Protein AF-A0A535BAG3-F1 (afdb_monomer)

Mean predicted aligned error: 13.74 Å

Structure (mmCIF, N/CA/C/O backbone):
data_AF-A0A535BAG3-F1
#
_entry.id   AF-A0A535BAG3-F1
#
loop_
_atom_site.group_PDB
_atom_site.id
_atom_site.type_symbol
_atom_site.label_atom_id
_atom_site.label_alt_id
_atom_site.label_comp_id
_atom_site.label_asym_id
_atom_site.label_entity_id
_atom_site.label_seq_id
_atom_site.pdbx_PDB_ins_code
_atom_site.Cartn_x
_atom_site.Cartn_y
_atom_site.Cartn_z
_atom_site.occupancy
_atom_site.B_iso_or_equiv
_atom_site.auth_seq_id
_atom_site.auth_comp_id
_atom_site.auth_asym_id
_atom_site.auth_atom_id
_atom_site.pdbx_PDB_model_num
ATOM 1 N N . MET A 1 1 ? 31.168 2.165 0.372 1.00 53.81 1 MET A N 1
ATOM 2 C CA . MET A 1 1 ? 30.389 1.912 -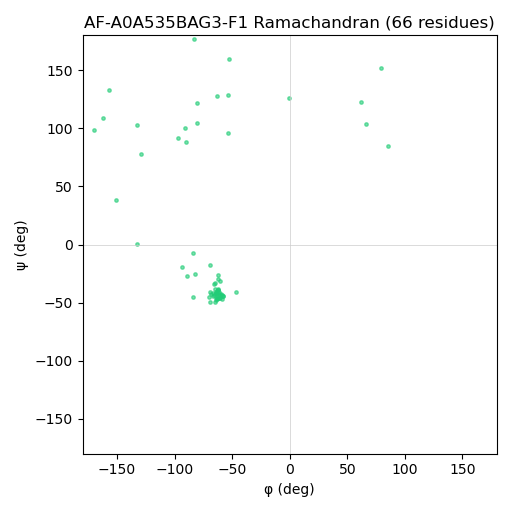0.864 1.00 53.81 1 MET A CA 1
ATOM 3 C C . MET A 1 1 ? 29.190 0.974 -0.637 1.00 53.81 1 MET A C 1
ATOM 5 O O . MET A 1 1 ? 28.771 0.314 -1.568 1.00 53.81 1 MET A O 1
ATOM 9 N N . PHE A 1 2 ? 28.608 0.934 0.571 1.00 54.38 2 PHE A N 1
ATOM 10 C CA . PHE A 1 2 ? 27.390 0.163 0.896 1.00 54.38 2 PHE A CA 1
ATOM 11 C C . PHE A 1 2 ? 26.616 0.863 2.025 1.00 54.38 2 PHE A C 1
ATOM 13 O O . PHE A 1 2 ? 26.166 0.236 2.981 1.00 54.38 2 PHE A O 1
ATOM 20 N N . GLN A 1 3 ? 26.569 2.197 2.000 1.00 58.50 3 GLN A N 1
ATOM 21 C CA . GLN A 1 3 ? 25.855 2.931 3.037 1.00 58.50 3 GLN A CA 1
ATOM 22 C C . GLN A 1 3 ? 24.371 2.905 2.702 1.00 58.50 3 GLN A C 1
ATOM 24 O O . GLN A 1 3 ? 23.934 3.628 1.816 1.00 58.50 3 GLN A O 1
ATOM 29 N N . SER A 1 4 ? 23.658 2.060 3.452 1.00 62.75 4 SER A N 1
ATOM 30 C CA . SER A 1 4 ? 22.203 1.921 3.540 1.00 62.75 4 SER A CA 1
ATOM 31 C C . SER A 1 4 ? 21.502 1.519 2.246 1.00 62.75 4 SER A C 1
ATOM 33 O O . SER A 1 4 ? 21.550 2.239 1.261 1.00 62.75 4 SER A O 1
ATOM 35 N N . LEU A 1 5 ? 20.765 0.403 2.289 1.00 71.62 5 LEU A N 1
ATOM 36 C CA . LEU A 1 5 ? 19.567 0.252 1.462 1.00 71.62 5 LEU A CA 1
ATOM 37 C C . LEU A 1 5 ? 18.691 1.474 1.747 1.00 71.62 5 LEU A C 1
ATOM 39 O O . LEU A 1 5 ? 18.034 1.548 2.787 1.00 71.62 5 LEU A O 1
ATOM 43 N N . GLY A 1 6 ? 18.805 2.485 0.900 1.00 85.19 6 GLY A N 1
ATOM 44 C CA . GLY A 1 6 ? 18.118 3.739 1.066 1.00 85.19 6 GLY A CA 1
ATOM 45 C C . GLY A 1 6 ? 16.702 3.632 0.521 1.00 85.19 6 GLY A C 1
ATOM 46 O O . GLY A 1 6 ? 16.287 2.633 -0.075 1.00 85.19 6 GLY A O 1
ATOM 47 N N . ALA A 1 7 ? 15.959 4.723 0.684 1.00 90.00 7 ALA A N 1
ATOM 48 C CA . ALA A 1 7 ? 14.699 4.917 -0.018 1.00 90.00 7 ALA A CA 1
ATOM 49 C C . ALA A 1 7 ? 14.769 4.587 -1.533 1.00 90.00 7 ALA A C 1
ATOM 51 O O . ALA A 1 7 ? 13.823 3.961 -2.016 1.00 90.00 7 ALA A O 1
ATOM 52 N N . PRO A 1 8 ? 15.836 4.936 -2.295 1.00 89.81 8 PRO A N 1
ATOM 53 C CA . PRO A 1 8 ? 15.870 4.639 -3.728 1.00 89.81 8 PRO A CA 1
ATOM 54 C C . PRO A 1 8 ? 15.971 3.143 -4.059 1.00 89.81 8 PRO A C 1
ATOM 56 O O . PRO A 1 8 ? 15.242 2.680 -4.935 1.00 89.81 8 PRO A O 1
ATOM 59 N N . GLU A 1 9 ? 16.798 2.358 -3.362 1.00 90.06 9 GLU A N 1
ATOM 60 C CA . GLU A 1 9 ? 16.901 0.911 -3.600 1.00 90.06 9 GLU A CA 1
ATOM 61 C C . GLU A 1 9 ? 15.576 0.201 -3.306 1.00 90.06 9 GLU A C 1
ATOM 63 O O . GLU A 1 9 ? 15.146 -0.669 -4.066 1.00 90.06 9 GLU A O 1
ATOM 68 N N . LEU A 1 10 ? 14.887 0.607 -2.235 1.00 92.25 10 LEU A N 1
ATOM 69 C CA . LEU A 1 10 ? 13.592 0.038 -1.869 1.00 92.25 10 LEU A CA 1
ATOM 70 C C . LEU A 1 10 ? 12.510 0.364 -2.911 1.00 92.25 10 LEU A C 1
ATOM 72 O O . LEU A 1 10 ? 11.664 -0.482 -3.202 1.00 92.25 10 LEU A O 1
ATOM 76 N N . LEU A 1 11 ? 12.574 1.547 -3.531 1.00 93.12 11 LEU A N 1
ATOM 77 C CA . LEU A 1 11 ? 11.687 1.943 -4.628 1.00 93.12 11 LEU A CA 1
ATOM 78 C C . LEU A 1 11 ? 11.943 1.095 -5.885 1.00 93.12 11 LEU A C 1
ATOM 80 O O . LEU A 1 11 ? 10.9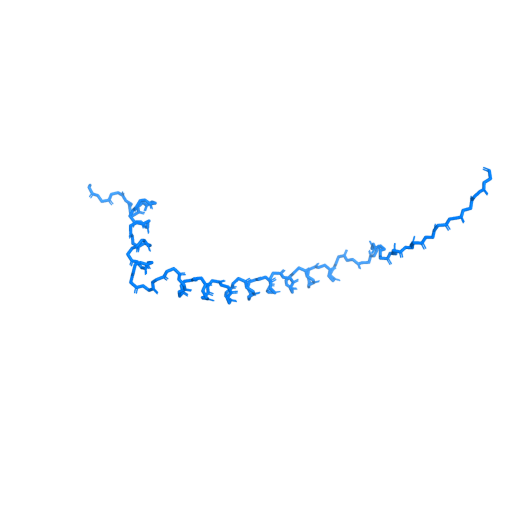92 0.636 -6.512 1.00 93.12 11 LEU A O 1
ATOM 84 N N . ILE A 1 12 ? 13.208 0.813 -6.219 1.00 94.50 12 ILE A N 1
ATOM 85 C CA . ILE A 1 12 ? 13.563 -0.070 -7.344 1.00 94.50 12 ILE A CA 1
ATOM 86 C C . ILE A 1 12 ? 13.029 -1.489 -7.111 1.00 94.50 12 ILE A C 1
ATOM 88 O O . ILE A 1 12 ? 12.405 -2.066 -8.002 1.00 94.50 12 ILE A O 1
ATOM 92 N N . ILE A 1 13 ? 13.213 -2.042 -5.909 1.00 93.75 13 ILE A N 1
ATOM 93 C CA . ILE A 1 13 ? 12.680 -3.365 -5.553 1.00 93.75 13 ILE A CA 1
ATOM 94 C C . ILE A 1 13 ? 11.150 -3.367 -5.652 1.00 93.75 13 ILE A C 1
ATOM 96 O O . ILE A 1 13 ? 10.571 -4.272 -6.254 1.00 93.75 13 ILE A O 1
ATOM 100 N N . LEU A 1 14 ? 10.488 -2.337 -5.117 1.00 93.50 14 LEU A N 1
ATOM 101 C CA . LEU A 1 14 ? 9.037 -2.190 -5.198 1.00 93.50 14 LEU A CA 1
ATOM 102 C C . LEU A 1 14 ? 8.558 -2.129 -6.655 1.00 93.50 14 LEU A C 1
ATOM 104 O O . LEU A 1 14 ? 7.583 -2.792 -7.001 1.00 93.50 14 LEU A O 1
ATOM 108 N N . ALA A 1 15 ? 9.257 -1.390 -7.519 1.00 94.75 15 ALA A N 1
ATOM 109 C CA . ALA A 1 15 ? 8.938 -1.310 -8.940 1.00 94.75 15 ALA A CA 1
ATOM 110 C C . ALA A 1 15 ? 9.030 -2.685 -9.622 1.00 94.75 15 ALA A C 1
ATOM 112 O O . ALA A 1 15 ? 8.121 -3.060 -10.360 1.00 94.75 15 ALA A O 1
ATOM 113 N N . ILE A 1 16 ? 10.069 -3.474 -9.326 1.00 95.88 16 ILE A N 1
ATOM 114 C CA . ILE A 1 16 ? 10.211 -4.842 -9.853 1.00 95.88 16 ILE A CA 1
ATOM 115 C 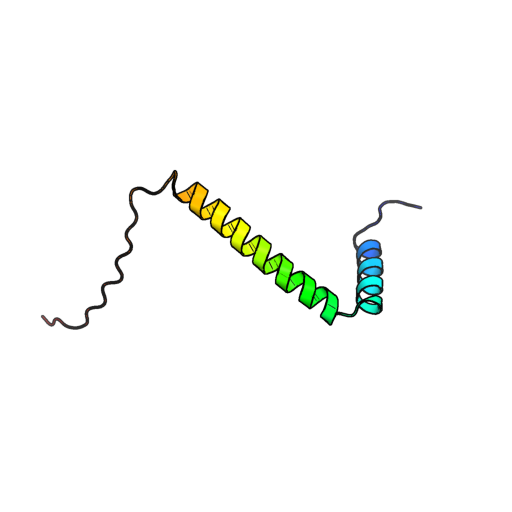C . ILE A 1 16 ? 9.043 -5.724 -9.393 1.00 95.88 16 ILE A C 1
ATOM 117 O O . ILE A 1 16 ? 8.429 -6.408 -10.209 1.00 95.88 16 ILE A O 1
ATOM 121 N N . VAL A 1 17 ? 8.686 -5.678 -8.107 1.00 95.00 17 VAL A N 1
ATOM 122 C CA . VAL A 1 17 ? 7.542 -6.428 -7.560 1.00 95.00 17 VAL A CA 1
ATOM 123 C C . VAL A 1 17 ? 6.239 -6.026 -8.263 1.00 95.00 17 VAL A C 1
ATOM 125 O O . VAL A 1 17 ? 5.464 -6.891 -8.666 1.00 95.00 17 VAL A O 1
ATOM 128 N N . VAL A 1 18 ? 6.009 -4.730 -8.486 1.00 94.38 18 VAL A N 1
ATOM 129 C CA . VAL A 1 18 ? 4.827 -4.233 -9.211 1.00 94.38 18 VAL A CA 1
ATOM 130 C C . VAL A 1 18 ? 4.799 -4.737 -10.654 1.00 94.38 18 VAL A C 1
ATOM 132 O O . VAL A 1 18 ? 3.727 -5.075 -11.142 1.00 94.38 18 VAL A O 1
ATOM 135 N N . VAL A 1 19 ? 5.940 -4.819 -11.341 1.00 95.06 19 VAL A N 1
ATOM 136 C CA . VAL A 1 19 ? 6.006 -5.336 -12.718 1.00 95.06 19 VAL A CA 1
ATOM 137 C C . VAL A 1 19 ? 5.729 -6.842 -12.766 1.00 95.06 19 VAL A C 1
ATOM 139 O O . VAL A 1 19 ? 4.998 -7.293 -13.643 1.00 95.06 19 VAL A O 1
ATOM 142 N N . LEU A 1 20 ? 6.259 -7.616 -11.814 1.00 95.38 20 LEU A N 1
ATOM 143 C CA . LEU A 1 20 ? 6.072 -9.071 -11.762 1.00 95.38 20 LEU A CA 1
ATOM 144 C C . LEU A 1 20 ? 4.641 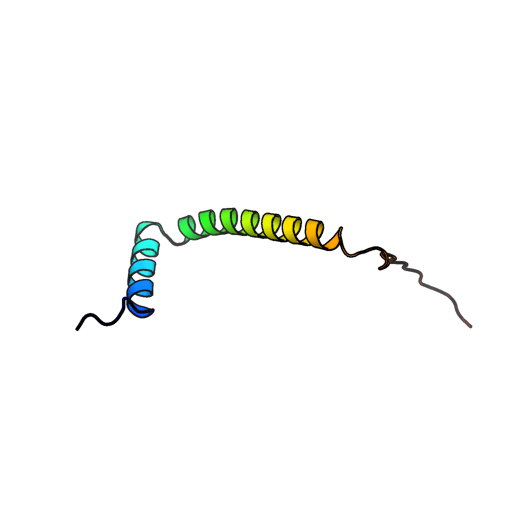-9.477 -11.397 1.00 95.38 20 LEU A C 1
ATOM 146 O O . LEU A 1 20 ? 4.071 -10.377 -12.011 1.00 95.38 20 LEU A O 1
ATOM 150 N N . PHE A 1 21 ? 4.062 -8.833 -10.384 1.00 93.44 21 PHE A N 1
ATOM 151 C CA . PHE A 1 21 ? 2.732 -9.178 -9.879 1.00 93.44 21 PHE A CA 1
ATOM 152 C C . PHE A 1 21 ? 1.611 -8.345 -10.517 1.00 93.44 21 PHE A C 1
ATOM 154 O O . PHE A 1 21 ? 0.447 -8.750 -10.492 1.00 93.44 21 PHE A O 1
ATOM 161 N N . GLY A 1 22 ? 1.942 -7.197 -11.105 1.00 91.44 22 GLY A N 1
ATOM 162 C CA . GLY A 1 22 ? 0.995 -6.214 -11.617 1.00 91.44 22 GLY A CA 1
ATOM 163 C C . GLY A 1 22 ? 0.400 -5.324 -10.518 1.00 91.44 22 GLY A C 1
ATOM 164 O O . GLY A 1 22 ? 0.202 -5.739 -9.372 1.00 91.44 22 GLY A O 1
ATOM 165 N N . ALA A 1 23 ? 0.025 -4.095 -10.889 1.00 89.12 23 ALA A N 1
ATOM 166 C CA . ALA A 1 23 ? -0.641 -3.153 -9.983 1.00 89.12 23 ALA A CA 1
ATOM 167 C C . ALA A 1 23 ? -1.987 -3.687 -9.453 1.00 89.12 23 ALA A C 1
ATOM 169 O O . ALA A 1 23 ? -2.361 -3.412 -8.313 1.00 89.12 23 ALA A O 1
ATOM 170 N N . THR A 1 24 ? -2.693 -4.496 -10.250 1.00 91.00 24 THR A N 1
ATOM 171 C CA . THR A 1 24 ? -3.987 -5.083 -9.876 1.00 91.00 24 THR A CA 1
ATOM 172 C C . THR A 1 24 ? -3.863 -6.028 -8.680 1.00 91.00 24 THR A C 1
ATOM 174 O O . THR A 1 24 ? -4.605 -5.875 -7.715 1.00 91.00 24 THR A O 1
ATOM 177 N N . ARG A 1 25 ? -2.881 -6.946 -8.677 1.00 91.38 25 ARG A N 1
ATOM 178 C CA . ARG A 1 25 ? -2.693 -7.903 -7.569 1.00 91.38 25 ARG A CA 1
ATOM 179 C C . ARG A 1 25 ? -2.334 -7.206 -6.261 1.00 91.38 25 ARG A C 1
ATOM 181 O O . ARG A 1 25 ? -2.894 -7.545 -5.221 1.00 91.38 25 ARG A O 1
ATOM 188 N N . ILE A 1 26 ? -1.445 -6.214 -6.312 1.00 92.44 26 ILE A N 1
ATOM 189 C CA . ILE A 1 26 ? -1.079 -5.415 -5.134 1.00 92.44 26 ILE A CA 1
ATOM 190 C C . ILE A 1 26 ? -2.290 -4.624 -4.626 1.00 92.44 26 ILE A C 1
ATOM 192 O O . ILE A 1 26 ? -2.537 -4.591 -3.421 1.00 92.44 26 ILE A O 1
ATOM 196 N N . GLY A 1 27 ? -3.079 -4.035 -5.530 1.00 91.94 27 GLY A N 1
ATOM 197 C CA . GLY A 1 27 ? -4.308 -3.324 -5.184 1.00 91.94 27 GLY A CA 1
ATOM 198 C C . GLY A 1 27 ? -5.351 -4.222 -4.516 1.00 91.94 27 GLY A C 1
ATOM 199 O O . GLY A 1 27 ? -5.969 -3.812 -3.536 1.00 91.94 27 GLY A O 1
ATOM 200 N N . ASP A 1 28 ? -5.528 -5.452 -4.993 1.00 93.38 28 ASP A N 1
ATOM 201 C CA . ASP A 1 28 ? -6.484 -6.404 -4.420 1.00 93.38 28 ASP A CA 1
ATOM 202 C C . ASP A 1 28 ? -6.086 -6.837 -3.001 1.00 93.38 28 ASP A C 1
ATOM 204 O O . ASP A 1 28 ? -6.918 -6.813 -2.088 1.00 93.38 28 ASP A O 1
ATOM 208 N N . ILE A 1 29 ? -4.799 -7.139 -2.789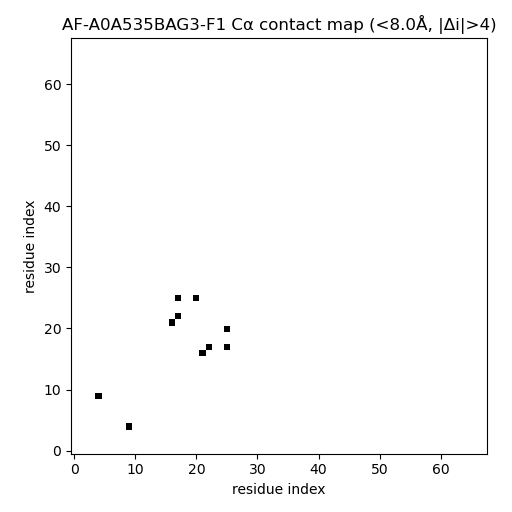 1.00 93.31 29 ILE A N 1
ATOM 209 C CA . ILE A 1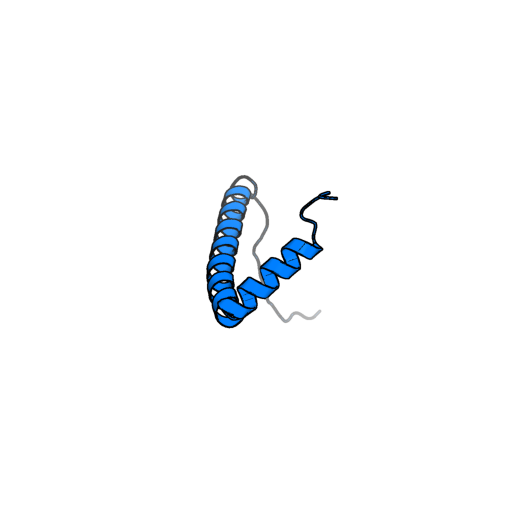 29 ? -4.247 -7.461 -1.463 1.00 93.31 29 ILE A CA 1
ATOM 210 C C . ILE A 1 29 ? -4.360 -6.245 -0.533 1.00 93.31 29 ILE A C 1
ATOM 212 O O . ILE A 1 29 ? -4.840 -6.366 0.595 1.00 93.31 29 ILE A O 1
ATOM 216 N N . GLY A 1 30 ? -3.992 -5.057 -1.018 1.00 93.88 30 GLY A N 1
ATOM 217 C CA . GLY A 1 30 ? -4.061 -3.808 -0.262 1.00 93.88 30 GLY A CA 1
ATOM 218 C C . GLY A 1 30 ? -5.485 -3.434 0.154 1.00 93.88 30 GLY A C 1
ATOM 219 O O . GLY A 1 30 ? -5.696 -3.003 1.284 1.00 93.88 30 GLY A O 1
ATOM 220 N N . LYS A 1 31 ? -6.487 -3.657 -0.706 1.00 93.81 31 LYS A N 1
ATOM 221 C CA . LYS A 1 31 ? -7.907 -3.450 -0.367 1.00 93.81 31 LYS A CA 1
ATOM 222 C C . LYS A 1 31 ? -8.368 -4.380 0.757 1.00 93.81 31 LYS A C 1
ATOM 224 O O . LYS A 1 31 ? -9.091 -3.935 1.645 1.00 93.81 31 LYS A O 1
ATOM 229 N N . GLY A 1 32 ? -7.975 -5.655 0.723 1.00 94.50 32 GLY A N 1
ATOM 230 C CA . GLY A 1 32 ? -8.291 -6.616 1.785 1.00 94.50 32 GLY A CA 1
ATOM 231 C C . GLY A 1 32 ? -7.627 -6.245 3.110 1.00 94.50 32 GLY A C 1
ATOM 232 O O . GLY A 1 32 ? -8.298 -6.127 4.135 1.00 94.50 32 GLY A O 1
ATOM 233 N N . PHE A 1 33 ? -6.326 -5.968 3.061 1.00 95.31 33 PHE A N 1
ATOM 234 C CA . PHE A 1 33 ? -5.531 -5.578 4.221 1.00 95.31 33 PHE A CA 1
ATOM 235 C C . PHE A 1 33 ? -5.988 -4.242 4.828 1.00 95.31 33 PHE A C 1
ATOM 237 O O . PHE A 1 33 ? -6.120 -4.119 6.042 1.00 95.31 33 PHE A O 1
ATOM 244 N N . GLY A 1 34 ? -6.314 -3.255 3.990 1.00 93.88 34 GLY A N 1
ATOM 245 C CA . GLY A 1 34 ? -6.792 -1.943 4.421 1.00 93.88 34 GLY A CA 1
ATOM 246 C C . GLY A 1 34 ? -8.146 -1.999 5.127 1.00 93.88 34 GLY A C 1
ATOM 247 O O . GLY A 1 34 ? -8.332 -1.311 6.129 1.00 93.88 34 GLY A O 1
ATOM 248 N N . ARG A 1 35 ? -9.071 -2.851 4.661 1.00 95.06 35 ARG A N 1
ATOM 249 C CA . ARG A 1 35 ? -10.325 -3.112 5.386 1.00 95.06 35 ARG A CA 1
ATOM 250 C C . ARG A 1 35 ? -10.053 -3.744 6.750 1.00 95.06 35 ARG A C 1
ATOM 252 O O . ARG A 1 35 ? -10.571 -3.245 7.738 1.00 95.06 35 ARG A O 1
ATOM 259 N N . GLY A 1 36 ? -9.184 -4.756 6.814 1.00 95.88 36 GLY A N 1
ATOM 260 C CA . GLY A 1 36 ? -8.804 -5.397 8.078 1.00 95.88 36 GLY A CA 1
ATOM 261 C C . GLY A 1 36 ? -8.194 -4.417 9.085 1.00 95.88 36 GLY A C 1
ATOM 262 O O . GLY A 1 36 ? -8.630 -4.362 10.228 1.00 95.88 36 GLY A O 1
ATOM 263 N N . ILE A 1 37 ? -7.250 -3.573 8.651 1.00 95.56 37 ILE A N 1
ATOM 264 C CA . ILE A 1 37 ? -6.672 -2.528 9.512 1.00 95.56 37 ILE A CA 1
ATOM 265 C C . ILE A 1 37 ? -7.731 -1.517 9.952 1.00 95.56 37 ILE A C 1
ATOM 267 O O . ILE A 1 37 ? -7.678 -1.041 11.083 1.00 95.56 37 ILE A O 1
ATOM 271 N N . ARG A 1 38 ? -8.659 -1.136 9.068 1.00 93.75 38 ARG A N 1
ATOM 272 C CA . ARG A 1 38 ? -9.703 -0.158 9.386 1.00 93.75 38 ARG A CA 1
ATOM 273 C C . ARG A 1 38 ? -10.641 -0.675 10.472 1.00 93.75 38 ARG A C 1
ATOM 275 O O . ARG A 1 38 ? -10.883 0.067 11.418 1.00 93.75 38 ARG A O 1
ATOM 282 N N . GLU A 1 39 ? -11.123 -1.909 10.348 1.00 94.19 39 GLU A N 1
ATOM 283 C CA . GLU A 1 39 ? -11.971 -2.522 11.377 1.00 94.19 39 GLU A CA 1
ATOM 284 C C . GLU A 1 39 ? -11.184 -2.739 12.674 1.00 94.19 39 GLU A C 1
ATOM 286 O O . GLU A 1 39 ? -11.637 -2.322 13.731 1.00 94.19 39 GLU A O 1
ATOM 291 N N . PHE A 1 40 ? -9.939 -3.222 12.596 1.00 94.25 40 PHE A N 1
ATOM 292 C CA . PHE A 1 40 ? -9.082 -3.369 13.776 1.00 94.25 40 PHE A CA 1
ATOM 293 C C . PHE A 1 40 ? -8.864 -2.038 14.511 1.00 94.25 40 PHE A C 1
ATOM 295 O O . PHE A 1 40 ? -8.979 -1.958 15.728 1.00 94.25 40 PHE A O 1
ATOM 302 N N . ARG A 1 41 ? -8.589 -0.950 13.779 1.00 91.25 41 ARG A N 1
ATOM 303 C CA . ARG A 1 41 ? -8.461 0.391 14.371 1.00 91.25 41 ARG A CA 1
ATOM 304 C C . ARG A 1 41 ? -9.770 0.891 14.969 1.00 91.25 41 ARG A C 1
ATOM 306 O O . ARG A 1 41 ? -9.720 1.651 15.930 1.00 91.25 41 ARG A O 1
ATOM 313 N N . ARG A 1 42 ? -10.908 0.524 14.381 1.00 90.94 42 ARG A N 1
ATOM 314 C CA . ARG A 1 42 ? -12.233 0.902 14.863 1.00 90.94 42 ARG A CA 1
ATOM 315 C C . ARG A 1 42 ? -12.553 0.193 16.173 1.00 90.94 42 ARG A C 1
ATOM 317 O O . ARG A 1 42 ? -12.869 0.881 17.130 1.00 90.94 42 ARG A O 1
ATOM 324 N N . GLU A 1 43 ? -12.373 -1.121 16.239 1.00 89.88 43 GLU A N 1
ATOM 325 C CA . GLU A 1 43 ? -12.569 -1.916 17.459 1.00 89.88 43 GLU A CA 1
ATOM 326 C C . GLU A 1 43 ? -11.624 -1.471 18.579 1.00 89.88 43 GLU A C 1
ATOM 328 O O . GLU A 1 43 ? -12.048 -1.285 19.715 1.00 89.88 43 GLU A O 1
ATOM 333 N N . LEU A 1 44 ? -10.353 -1.201 18.255 1.00 89.12 44 LEU A N 1
ATOM 334 C CA . LEU A 1 44 ? -9.404 -0.652 19.226 1.00 89.12 44 LEU A CA 1
ATOM 335 C C . LEU A 1 44 ? -9.815 0.723 19.755 1.00 89.12 44 LEU A C 1
ATOM 337 O O . LEU A 1 44 ? -9.421 1.078 20.862 1.00 89.12 44 LEU A O 1
ATOM 341 N N . LYS A 1 45 ? -10.522 1.527 18.957 1.00 85.50 45 LYS A N 1
ATOM 342 C CA . LYS A 1 45 ? -10.972 2.858 19.358 1.00 85.50 45 LYS A CA 1
ATOM 343 C C . LYS A 1 45 ? -12.279 2.783 20.146 1.00 85.50 45 LYS A C 1
ATOM 345 O O . LYS A 1 45 ? -12.353 3.381 21.205 1.00 85.50 45 LYS A O 1
ATOM 350 N N . GLU A 1 46 ? -13.249 1.999 19.680 1.00 78.69 46 GLU A N 1
ATOM 351 C CA . GLU A 1 46 ? -14.508 1.738 20.389 1.00 78.69 46 GLU A CA 1
ATOM 352 C C . GLU A 1 46 ? -14.228 1.122 21.773 1.00 78.69 46 GLU A C 1
ATOM 354 O O . GLU A 1 46 ? -14.710 1.645 22.770 1.00 78.69 46 GLU A O 1
ATOM 359 N N . GLY A 1 47 ? -13.318 0.146 21.876 1.00 68.06 47 GLY A N 1
ATOM 360 C CA . GLY A 1 47 ? -12.903 -0.424 23.165 1.00 68.06 47 GLY A CA 1
ATOM 361 C C . GLY A 1 47 ? -12.073 0.506 24.065 1.00 68.06 47 GLY A C 1
ATOM 362 O O . GLY A 1 47 ? -11.967 0.248 25.255 1.00 68.06 47 GLY A O 1
ATOM 363 N N . GLN A 1 48 ? -11.486 1.586 23.532 1.00 64.56 48 GLN A N 1
ATOM 364 C CA . GLN A 1 48 ? -10.837 2.638 24.337 1.00 64.56 48 GLN A CA 1
ATOM 365 C C . GLN A 1 48 ? -11.813 3.755 24.739 1.00 64.56 48 GLN A C 1
ATOM 367 O O . GLN A 1 48 ? -11.599 4.424 25.752 1.00 64.56 48 GLN A O 1
ATOM 372 N N . ASP A 1 49 ? -12.861 3.971 23.943 1.00 59.81 49 ASP A N 1
ATOM 373 C CA . ASP A 1 49 ? -13.902 4.968 24.188 1.00 59.81 49 ASP A CA 1
ATOM 374 C C . ASP A 1 49 ? -14.965 4.437 25.181 1.00 59.81 49 ASP A C 1
ATOM 376 O O . ASP A 1 49 ? -15.54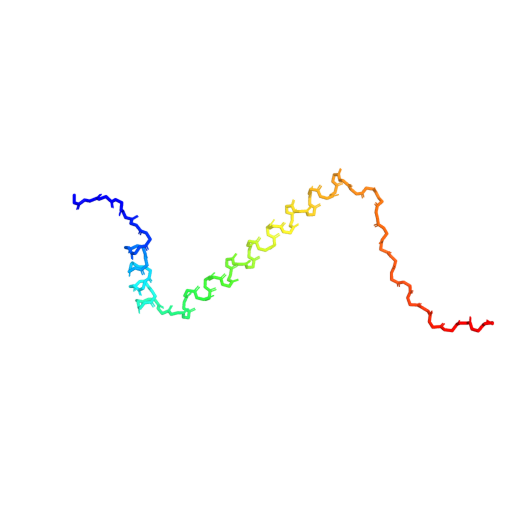5 5.230 25.925 1.00 59.81 49 ASP A O 1
ATOM 380 N N . GLU A 1 50 ? -15.156 3.113 25.288 1.00 56.81 50 GLU A N 1
ATOM 381 C CA . GLU A 1 50 ? -15.983 2.468 26.331 1.00 56.81 50 GLU A CA 1
ATOM 382 C C . GLU A 1 50 ? -15.456 2.715 27.760 1.00 56.81 50 GLU A C 1
ATOM 384 O O . GLU A 1 50 ? -16.246 2.797 28.701 1.00 56.81 50 GLU A O 1
ATOM 389 N N . ASP A 1 51 ? -14.153 2.967 27.922 1.00 56.16 51 ASP A N 1
ATOM 390 C CA . ASP A 1 51 ? -13.554 3.364 29.204 1.00 56.16 51 ASP A CA 1
ATOM 391 C C . ASP A 1 51 ? -13.669 4.880 29.484 1.00 56.16 51 ASP A C 1
ATOM 393 O O . ASP A 1 51 ? -13.304 5.340 30.572 1.00 56.16 51 ASP A O 1
ATOM 397 N N . LYS A 1 52 ? -14.133 5.692 28.515 1.00 56.31 52 LYS A N 1
ATOM 398 C CA . LYS A 1 52 ? -14.062 7.166 28.592 1.00 56.31 52 LYS A CA 1
ATOM 399 C C . LYS A 1 52 ? -15.327 7.949 28.253 1.00 56.31 52 LYS A C 1
ATOM 401 O O . LYS A 1 52 ? -15.280 9.171 28.374 1.00 56.31 52 LYS A O 1
ATOM 406 N N . HIS A 1 53 ? -16.453 7.321 27.919 1.00 46.50 53 HIS A N 1
ATOM 407 C CA . HIS A 1 53 ? -17.673 8.073 27.605 1.00 46.50 53 HIS A CA 1
ATOM 408 C C . HIS A 1 53 ? -18.915 7.603 28.371 1.00 46.50 53 HIS A C 1
ATOM 410 O O . HIS A 1 53 ? -19.836 6.992 27.838 1.00 46.50 53 HIS A O 1
ATOM 416 N N . GLY A 1 54 ? -18.987 8.010 29.639 1.00 51.59 54 GLY A N 1
ATOM 417 C CA . GLY A 1 54 ? -20.219 8.622 30.117 1.00 51.59 54 GLY A CA 1
ATOM 418 C C . GLY A 1 54 ? -20.223 10.082 29.660 1.00 51.59 54 GLY A C 1
ATOM 419 O O . GLY A 1 54 ? -19.329 10.828 30.050 1.00 51.59 54 GLY A O 1
ATOM 420 N N . THR A 1 55 ? -21.245 10.485 28.904 1.00 51.12 55 THR A N 1
ATOM 421 C CA . THR A 1 55 ? -21.539 11.867 28.459 1.00 51.12 55 THR A CA 1
ATOM 422 C C . THR A 1 55 ? -20.835 12.331 27.183 1.00 51.12 55 THR A C 1
ATOM 424 O O . THR A 1 55 ? -19.851 13.046 27.270 1.00 51.12 55 THR A O 1
ATOM 427 N N . ASP A 1 56 ? -21.399 12.018 26.014 1.00 48.84 56 ASP A N 1
ATOM 428 C CA . ASP A 1 56 ? -21.718 13.084 25.050 1.00 48.84 56 ASP A CA 1
ATOM 429 C C . ASP A 1 56 ? -22.823 12.621 24.092 1.00 48.84 56 ASP A C 1
ATOM 431 O O . ASP A 1 56 ? -22.849 11.488 23.600 1.00 48.84 56 ASP A O 1
ATOM 435 N N . GLU A 1 57 ? -23.792 13.507 23.931 1.00 54.22 57 GLU A N 1
ATOM 436 C CA . GLU A 1 57 ? -25.098 13.311 23.330 1.00 54.22 57 GLU A CA 1
ATOM 437 C C . GLU A 1 57 ? -25.031 12.932 21.844 1.00 54.22 57 GLU A C 1
ATOM 439 O O . GLU A 1 57 ? -24.497 13.644 20.995 1.00 54.22 57 GLU A O 1
ATOM 444 N N . LYS A 1 58 ? -25.712 11.837 21.491 1.00 56.31 58 LYS A N 1
ATOM 445 C CA . LYS A 1 58 ? -26.359 11.729 20.182 1.00 56.31 58 LYS A CA 1
ATOM 446 C C . LYS A 1 58 ? -27.786 12.244 20.315 1.00 56.31 58 LYS A C 1
ATOM 448 O O . LYS A 1 58 ? -28.665 11.482 20.704 1.00 56.31 58 LYS A O 1
ATOM 453 N N . G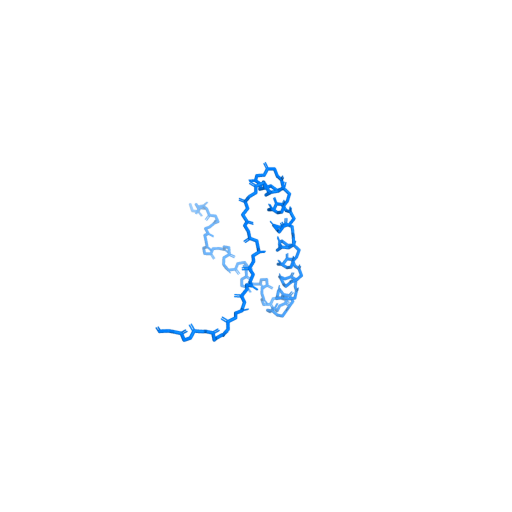LU A 1 59 ? -28.025 13.478 19.889 1.00 53.56 59 GLU A N 1
ATOM 454 C CA . GLU A 1 59 ? -29.368 13.921 19.512 1.00 53.56 59 GLU A CA 1
ATOM 455 C C . GLU A 1 59 ? -29.320 14.665 18.165 1.00 53.56 59 GLU A C 1
ATOM 457 O O . GLU A 1 59 ? -28.884 15.812 18.090 1.00 53.56 59 GLU A O 1
ATOM 462 N N . PRO A 1 60 ? -29.734 14.027 17.053 1.00 59.16 60 PRO A N 1
ATOM 463 C CA . PRO A 1 60 ? -30.077 14.730 15.830 1.00 59.16 60 PRO A CA 1
ATOM 464 C C . PRO A 1 60 ? -31.571 15.069 15.887 1.00 59.16 60 PRO A C 1
ATOM 466 O O . PRO A 1 60 ? -32.405 14.296 15.420 1.00 59.16 60 PRO A O 1
ATOM 469 N N . ALA A 1 61 ? -31.925 16.216 16.466 1.00 50.56 61 ALA A N 1
ATOM 470 C CA . ALA A 1 61 ? -33.290 16.731 16.412 1.00 50.56 61 ALA A CA 1
ATOM 471 C C . ALA A 1 61 ? -33.411 17.769 15.287 1.00 50.56 61 ALA A C 1
ATOM 473 O O . ALA A 1 61 ? -33.183 18.963 15.456 1.00 50.56 61 ALA A O 1
ATOM 474 N N . THR A 1 62 ? -33.780 17.286 14.104 1.00 54.16 62 THR A N 1
ATOM 475 C CA . THR A 1 62 ? -34.532 18.064 13.115 1.00 54.16 62 THR A CA 1
ATOM 476 C C . THR A 1 62 ? -35.796 18.627 13.765 1.00 54.16 62 THR A C 1
ATOM 478 O O . THR A 1 62 ? -36.551 17.834 14.320 1.00 54.16 62 THR A O 1
ATOM 481 N N . THR A 1 63 ? -36.073 19.931 13.660 1.00 50.09 63 THR A N 1
ATOM 482 C CA . THR A 1 63 ? -37.439 20.494 13.588 1.00 50.09 63 THR A CA 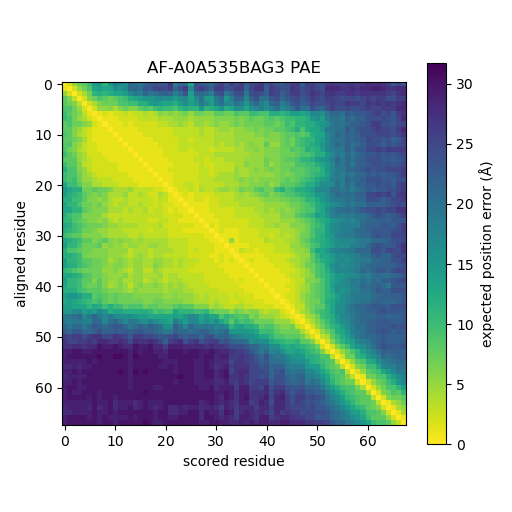1
ATOM 483 C C . THR A 1 63 ? -37.373 21.921 13.031 1.00 50.09 63 THR A C 1
ATOM 485 O O . THR A 1 63 ? -36.867 22.847 13.661 1.00 50.09 63 THR A O 1
ATOM 488 N N . ASP A 1 64 ? -37.856 22.021 11.796 1.00 62.06 64 ASP A N 1
ATOM 489 C CA . ASP A 1 64 ? -38.419 23.195 11.129 1.00 62.06 64 ASP A CA 1
ATOM 490 C C . ASP A 1 64 ? -39.538 23.854 11.969 1.00 62.06 64 ASP A C 1
ATOM 492 O O . ASP A 1 64 ? -40.173 23.194 12.779 1.00 62.06 64 ASP A O 1
ATOM 496 N N . GLU A 1 65 ? -39.838 25.128 11.698 1.00 60.69 65 GLU A N 1
ATOM 497 C CA . GLU A 1 65 ? -40.985 25.904 12.220 1.00 60.69 65 GLU A CA 1
ATOM 498 C C . GLU A 1 65 ? -41.061 26.235 13.732 1.00 60.69 65 GLU A C 1
ATOM 500 O O . GLU A 1 65 ? -41.608 25.474 14.521 1.00 60.69 65 GLU A O 1
ATOM 505 N N . GLN A 1 66 ? -40.747 27.490 14.108 1.00 53.34 66 GLN A N 1
ATOM 506 C CA . GLN A 1 66 ? -41.720 28.365 14.803 1.00 53.34 66 GLN A CA 1
ATOM 507 C C . GLN A 1 66 ? -41.261 29.834 14.932 1.00 53.34 66 GLN A C 1
ATOM 509 O O . GLN A 1 66 ? -40.526 30.228 15.830 1.00 53.34 66 GLN A O 1
ATOM 514 N N . LYS A 1 67 ? -41.771 30.657 14.008 1.00 53.75 67 LYS A N 1
ATOM 515 C CA . LYS A 1 67 ? -42.336 32.010 14.190 1.00 53.75 67 LYS A CA 1
ATOM 516 C C . LYS A 1 67 ? -42.356 32.559 15.634 1.00 53.75 67 LYS A C 1
ATOM 518 O O . LYS A 1 67 ? -43.069 31.982 16.451 1.00 53.75 67 LYS A O 1
ATOM 523 N N . ARG A 1 68 ? -41.784 33.754 15.866 1.00 52.19 68 ARG A N 1
ATOM 524 C CA . ARG A 1 68 ? -42.385 34.897 16.603 1.00 52.19 68 ARG A CA 1
ATOM 525 C C . ARG A 1 68 ? -41.633 36.194 16.343 1.00 52.19 68 ARG A C 1
ATOM 527 O O . ARG A 1 68 ? -40.388 36.162 16.360 1.00 52.19 68 ARG A O 1
#

Foldseek 3Di:
DCPDPDPVVVVVVVVVVCVVCPPVNVVVVCVVVVVVVVVVVVVVVVVVCVVPDPDDDDDPDDDDDDDD

Radius of gyration: 24.1 Å; Cα contacts (8 Å, |Δi|>4): 5; chains: 1; bounding box: 73×44×43 Å

Sequence (68 aa):
MFQSLGAPELLIILAIVVVLFGATRIGDIGKGFGRGIREFRRELKEGQDEDKHGTDEKEPATTDEQKR

Solvent-accessible surface area (backbone atoms only — not comparable to full-atom values): 4399 Å² total; per-residue (Å²): 144,77,84,64,91,41,74,66,57,54,48,54,53,50,51,51,50,37,67,75,61,32,66,65,54,55,48,54,52,48,55,54,52,51,51,53,52,49,51,52,53,46,53,59,44,54,66,54,43,72,81,66,61,85,84,79,86,90,74,90,78,86,79,81,90,80,91,130

Secondary structure (DSSP, 8-state):
------HHHHHHHHHHHHHHHHHHHHHHHHHHHHHHHHHHHHHHHHHHHTTT-S--------------

pLDDT: mean 78.04, std 18.17, range [46.5, 95.88]